Protein AF-A0ABD2YDV2-F1 (afdb_monomer_lite)

Secondary structure (DSSP, 8-state):
--------EEEEEEEEEEEPPTT--HHHHHHHHHHHHHHHHH-TTEEEEEEEEEEEGGGTEEEEEEEEEEEEE-----

Foldseek 3Di:
DDPDDPQDWDWDKDKDKDWDDPPDDPVNVVVVVVVVVVVQVVDPQWDDKDKDWDQDPVVRTIMIIIIITGTDRPPPDD

Radius of gyration: 17.34 Å; chains: 1; bounding box: 50×26×48 Å

InterPro domains:
  IPR011008 Dimeric alpha-beta barrel [SSF54909] (12-58)

Structure (mmCIF, N/CA/C/O backbone):
data_AF-A0ABD2YDV2-F1
#
_entry.id   AF-A0ABD2YDV2-F1
#
loop_
_atom_site.group_PDB
_atom_site.id
_atom_site.type_symbol
_atom_site.label_atom_id
_atom_site.label_alt_id
_atom_site.label_comp_id
_atom_site.label_asym_id
_atom_site.label_entity_id
_atom_site.label_seq_id
_atom_site.pdbx_PDB_ins_code
_atom_site.Cartn_x
_atom_site.Cartn_y
_atom_site.Cartn_z
_atom_site.occupancy
_atom_site.B_iso_or_equiv
_atom_site.auth_seq_id
_atom_site.auth_comp_id
_atom_site.auth_asym_id
_atom_site.auth_atom_id
_atom_site.pdbx_PDB_model_num
ATOM 1 N N . MET A 1 1 ? 35.246 -14.460 -19.307 1.00 40.00 1 MET A N 1
ATOM 2 C CA . MET A 1 1 ? 35.235 -13.446 -18.235 1.00 40.00 1 MET A CA 1
ATOM 3 C C . MET A 1 1 ? 34.223 -12.418 -18.693 1.00 40.00 1 MET A C 1
ATOM 5 O O . MET A 1 1 ? 34.524 -11.641 -19.583 1.00 40.00 1 MET A O 1
ATOM 9 N N . GLU A 1 2 ? 32.974 -12.595 -18.273 1.00 36.16 2 GLU A N 1
ATOM 10 C CA . GLU A 1 2 ? 31.829 -11.838 -18.780 1.00 36.16 2 GLU A CA 1
ATOM 11 C C . GLU A 1 2 ? 31.598 -10.669 -17.820 1.00 36.16 2 GLU A C 1
ATOM 13 O O . GLU A 1 2 ? 31.058 -10.841 -16.729 1.00 36.16 2 GLU A O 1
ATOM 18 N N . GLU A 1 3 ? 32.122 -9.496 -18.175 1.00 38.28 3 GLU A N 1
ATOM 19 C CA . GLU A 1 3 ? 31.762 -8.243 -17.514 1.00 38.28 3 GLU A CA 1
ATOM 20 C C . GLU A 1 3 ? 30.356 -7.862 -17.982 1.00 38.28 3 GLU A C 1
ATOM 22 O O . GLU A 1 3 ? 30.159 -7.328 -19.074 1.00 38.28 3 GLU A O 1
ATOM 27 N N . ALA A 1 4 ? 29.354 -8.203 -17.172 1.00 41.69 4 ALA A N 1
ATOM 28 C CA . ALA A 1 4 ? 27.980 -7.800 -17.413 1.00 41.69 4 ALA A CA 1
ATOM 29 C C . ALA A 1 4 ? 27.857 -6.284 -17.210 1.00 41.69 4 ALA A C 1
ATOM 31 O O . ALA A 1 4 ? 27.980 -5.769 -16.098 1.00 41.69 4 ALA A O 1
ATOM 32 N N . ALA A 1 5 ? 27.626 -5.588 -18.321 1.00 37.84 5 ALA A N 1
ATOM 33 C CA . ALA A 1 5 ? 27.373 -4.162 -18.407 1.00 37.84 5 ALA A CA 1
ATOM 34 C C . ALA A 1 5 ? 26.391 -3.690 -17.322 1.00 37.84 5 ALA A C 1
ATOM 36 O O . ALA A 1 5 ? 25.232 -4.111 -17.276 1.00 37.84 5 ALA A O 1
ATOM 37 N N . SER A 1 6 ? 26.850 -2.775 -16.468 1.00 44.06 6 SER A N 1
ATOM 38 C CA . SER A 1 6 ? 25.986 -2.016 -15.568 1.00 44.06 6 SER A CA 1
ATOM 39 C C . SER A 1 6 ? 25.111 -1.097 -16.424 1.00 44.06 6 SER A C 1
ATOM 41 O O . SER A 1 6 ? 25.519 0.000 -16.803 1.00 44.06 6 SER A O 1
ATOM 43 N N . LYS A 1 7 ? 23.928 -1.584 -16.819 1.00 49.44 7 LYS A N 1
ATOM 44 C CA . LYS A 1 7 ? 22.894 -0.769 -17.463 1.00 49.44 7 LYS A CA 1
ATOM 45 C C . LYS A 1 7 ? 22.558 0.391 -16.524 1.00 49.44 7 LYS A C 1
ATOM 47 O O . LYS A 1 7 ? 22.056 0.167 -15.425 1.00 49.44 7 LYS A O 1
ATOM 52 N N . GLY A 1 8 ? 22.862 1.615 -16.953 1.00 48.69 8 GLY A N 1
ATOM 53 C CA . GLY A 1 8 ? 22.624 2.851 -16.210 1.00 48.69 8 GLY A CA 1
ATOM 54 C C . GLY A 1 8 ? 21.136 3.126 -15.988 1.00 48.69 8 GLY A C 1
ATOM 55 O O . GLY A 1 8 ? 20.526 3.895 -16.722 1.00 48.69 8 GLY A O 1
ATOM 56 N N . GLY A 1 9 ? 20.550 2.493 -14.975 1.00 57.88 9 GLY A N 1
ATOM 57 C CA . GLY A 1 9 ? 19.250 2.853 -14.418 1.00 57.88 9 GLY A CA 1
ATOM 58 C C . GLY A 1 9 ? 19.441 3.621 -13.115 1.00 57.88 9 GLY A C 1
ATOM 59 O O . GLY A 1 9 ? 20.226 3.205 -12.263 1.00 57.88 9 GLY A O 1
ATOM 60 N N . PHE A 1 10 ? 18.724 4.731 -12.941 1.00 63.31 10 PHE A N 1
ATOM 61 C CA . PHE A 1 10 ? 18.657 5.418 -11.651 1.00 63.31 10 PHE A CA 1
ATOM 62 C C . PHE A 1 10 ? 17.491 4.847 -10.839 1.00 63.31 10 PHE A C 1
ATOM 64 O O . PHE A 1 10 ? 16.383 4.681 -11.354 1.00 63.31 10 PHE A O 1
ATOM 71 N N . GLU A 1 11 ? 17.735 4.546 -9.563 1.00 69.94 11 GLU A N 1
ATOM 72 C CA . GLU A 1 11 ? 16.676 4.180 -8.621 1.00 69.94 11 GLU A CA 1
ATOM 73 C C . GLU A 1 11 ? 15.994 5.444 -8.094 1.00 69.94 11 GLU A C 1
ATOM 75 O O . GLU A 1 11 ? 16.589 6.245 -7.371 1.00 69.94 11 GLU A O 1
ATOM 80 N N . VAL A 1 12 ? 14.722 5.614 -8.441 1.00 76.88 12 VAL A N 1
ATOM 81 C CA . VAL A 1 12 ? 13.858 6.671 -7.922 1.00 76.88 12 VAL A CA 1
ATOM 82 C C . VAL A 1 12 ? 13.103 6.132 -6.711 1.00 76.88 12 VAL A C 1
ATOM 84 O O . VAL A 1 12 ? 12.344 5.166 -6.808 1.00 76.88 12 VAL A O 1
ATOM 87 N N . LYS A 1 13 ? 13.295 6.775 -5.556 1.00 78.81 13 LYS A N 1
ATOM 88 C CA . LYS A 1 13 ? 12.519 6.507 -4.339 1.00 78.81 13 LYS A CA 1
ATOM 89 C C . LYS A 1 13 ? 11.263 7.366 -4.350 1.00 78.81 13 LYS A C 1
ATOM 91 O O . LYS A 1 13 ? 11.342 8.571 -4.129 1.00 78.81 13 LYS A O 1
ATOM 96 N N . GLN A 1 14 ? 10.111 6.753 -4.583 1.00 79.94 14 GLN A N 1
ATOM 97 C CA . GLN A 1 14 ? 8.820 7.422 -4.483 1.00 79.94 14 GLN A CA 1
ATOM 98 C C . GLN A 1 14 ? 8.198 7.125 -3.119 1.00 79.94 14 GLN A C 1
ATOM 100 O O . GLN A 1 14 ? 8.072 5.968 -2.724 1.00 79.94 14 GLN A O 1
ATOM 105 N N . VAL A 1 15 ? 7.799 8.173 -2.400 1.00 79.81 15 VAL A N 1
ATOM 106 C CA . VAL A 1 15 ? 7.073 8.066 -1.129 1.00 79.81 15 VAL A CA 1
ATOM 107 C C . VAL A 1 15 ? 5.700 8.693 -1.314 1.00 79.81 15 VAL A C 1
ATOM 109 O O . VAL A 1 15 ? 5.588 9.830 -1.766 1.00 79.81 15 VAL A O 1
ATOM 112 N N . VAL A 1 16 ? 4.658 7.942 -0.978 1.00 80.94 16 VAL A N 1
ATOM 113 C CA . VAL A 1 16 ? 3.260 8.363 -1.044 1.00 80.94 16 VAL A CA 1
ATOM 114 C C . VAL A 1 16 ? 2.687 8.321 0.365 1.00 80.94 16 VAL A C 1
ATOM 116 O O . VAL A 1 16 ? 2.683 7.276 1.014 1.00 80.94 16 VAL A O 1
ATOM 119 N N . VAL A 1 17 ? 2.197 9.468 0.828 1.00 81.50 17 VAL A N 1
ATOM 120 C CA . VAL A 1 17 ? 1.441 9.590 2.076 1.00 81.50 17 VAL A CA 1
ATOM 121 C C . VAL A 1 17 ? -0.014 9.820 1.704 1.00 81.50 17 VAL A C 1
ATOM 123 O O . VAL A 1 17 ? -0.327 10.797 1.026 1.00 81.50 17 VAL A O 1
ATOM 126 N N . ALA A 1 18 ? -0.899 8.933 2.138 1.00 81.75 18 ALA A N 1
ATOM 127 C CA . ALA A 1 18 ? -2.333 9.063 1.942 1.00 81.75 18 ALA A CA 1
ATOM 128 C C . ALA A 1 18 ? -3.028 9.123 3.303 1.00 81.75 18 ALA A C 1
ATOM 130 O O . ALA A 1 18 ? -2.843 8.243 4.143 1.00 81.75 18 ALA A O 1
ATOM 131 N N . LYS A 1 19 ? -3.842 10.159 3.515 1.00 82.88 19 LYS A N 1
ATOM 132 C CA . LYS A 1 19 ? -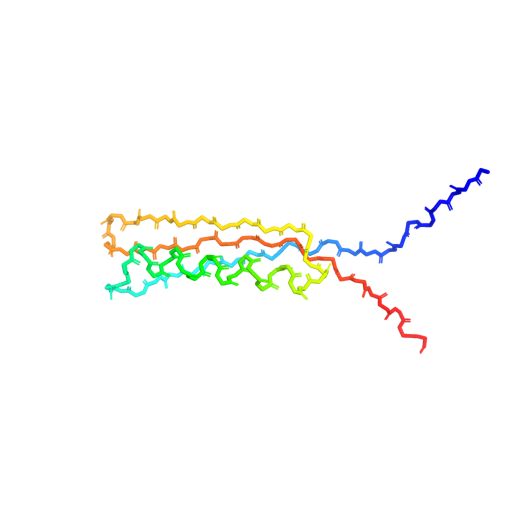4.793 10.215 4.627 1.00 82.88 19 LYS A CA 1
ATOM 133 C C . LYS A 1 19 ? -6.118 9.645 4.130 1.00 82.88 19 LYS A C 1
ATOM 135 O O . LYS A 1 19 ? -6.637 10.119 3.120 1.00 82.88 19 LYS A O 1
ATOM 140 N N . PHE A 1 20 ? -6.640 8.632 4.809 1.00 82.81 20 PHE A N 1
ATOM 141 C CA . PHE A 1 20 ? -7.974 8.115 4.522 1.00 82.81 20 PHE A CA 1
ATOM 142 C C . PHE A 1 20 ? -9.030 9.007 5.179 1.00 82.81 20 PHE A C 1
ATOM 144 O O . PHE A 1 20 ? -8.759 9.655 6.189 1.00 82.81 20 PHE A O 1
ATOM 151 N N . ASN A 1 21 ? -10.214 9.067 4.569 1.00 80.06 21 ASN A N 1
ATOM 152 C CA . ASN A 1 21 ? -11.360 9.759 5.155 1.00 80.06 21 ASN A CA 1
ATOM 153 C C . ASN A 1 21 ? -11.967 8.939 6.301 1.00 80.06 21 ASN A C 1
ATOM 155 O O . ASN A 1 21 ? -11.809 7.715 6.358 1.00 80.06 21 ASN A O 1
ATOM 159 N N . ASP A 1 22 ? -12.723 9.622 7.156 1.00 72.81 22 ASP A N 1
ATOM 160 C CA . ASP A 1 22 ? -13.477 9.009 8.241 1.00 72.81 22 ASP A CA 1
ATOM 161 C C . ASP A 1 22 ? -14.442 7.935 7.707 1.00 72.81 22 ASP A C 1
ATOM 163 O O . ASP A 1 22 ? -15.177 8.148 6.739 1.00 72.81 22 ASP A O 1
ATOM 167 N N . GLY A 1 23 ? -14.426 6.756 8.336 1.00 72.69 23 GLY A N 1
ATOM 168 C CA . GLY A 1 23 ? -15.260 5.609 7.954 1.00 72.69 23 GLY A CA 1
ATOM 169 C C . GLY A 1 23 ? -14.583 4.566 7.058 1.00 72.69 23 GLY A C 1
ATOM 170 O O . GLY A 1 23 ? -15.204 3.550 6.741 1.00 72.69 23 GLY A O 1
ATOM 171 N N . VAL A 1 24 ? -13.314 4.753 6.682 1.00 77.81 24 VAL A N 1
ATOM 172 C CA . VAL A 1 24 ? -12.527 3.684 6.048 1.00 77.81 24 VAL A CA 1
ATOM 173 C C . VAL A 1 24 ? -12.185 2.619 7.092 1.00 77.81 24 VAL A C 1
ATOM 175 O O . VAL A 1 24 ? -11.470 2.879 8.058 1.00 77.81 24 VAL A O 1
ATOM 178 N N . SER A 1 25 ? -12.714 1.412 6.897 1.00 79.75 25 SER A N 1
ATOM 179 C CA . SER A 1 25 ? -12.436 0.255 7.754 1.00 79.75 25 SER A CA 1
ATOM 180 C C . SER A 1 25 ? -11.065 -0.353 7.450 1.00 79.75 25 SER A C 1
ATOM 182 O O . SER A 1 25 ? -10.594 -0.286 6.313 1.00 79.75 25 SER A O 1
ATOM 184 N N . GLU A 1 26 ? -10.461 -1.031 8.428 1.00 79.19 26 GLU 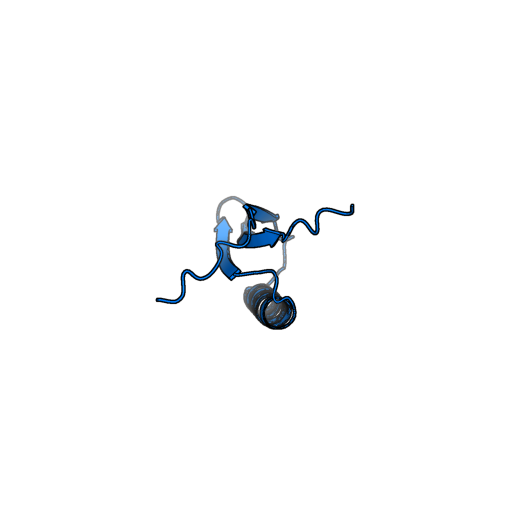A N 1
ATOM 185 C CA . GLU A 1 26 ? -9.177 -1.737 8.255 1.00 79.19 26 GLU A CA 1
ATOM 186 C C . GLU A 1 26 ? -9.195 -2.715 7.073 1.00 79.19 26 GLU A C 1
ATOM 188 O O . GLU A 1 26 ? -8.241 -2.771 6.299 1.00 79.19 26 GLU A O 1
ATOM 193 N N . GLU A 1 27 ? -10.319 -3.403 6.859 1.00 84.12 27 GLU A N 1
ATOM 194 C CA . GLU A 1 27 ? -10.493 -4.340 5.745 1.00 84.12 27 GLU A CA 1
ATOM 195 C C . GLU A 1 27 ? -10.339 -3.663 4.371 1.00 84.12 27 GLU A C 1
ATOM 197 O O . GLU A 1 27 ? -9.715 -4.219 3.465 1.00 84.12 27 GLU A O 1
ATOM 202 N N . GLN A 1 28 ? -10.835 -2.429 4.214 1.00 83.56 28 GLN A N 1
ATOM 203 C CA . GLN A 1 28 ? -10.682 -1.674 2.966 1.00 83.56 28 GLN A CA 1
ATOM 204 C C . GLN A 1 28 ? -9.217 -1.283 2.734 1.00 83.56 28 GLN A C 1
ATOM 206 O O . GLN A 1 28 ? -8.727 -1.339 1.607 1.00 83.56 28 GLN A O 1
ATOM 211 N N . ILE A 1 29 ? -8.488 -0.939 3.797 1.00 82.12 29 ILE A N 1
ATOM 212 C CA . ILE A 1 29 ? -7.059 -0.598 3.726 1.00 82.12 29 ILE A CA 1
ATOM 213 C C . ILE A 1 29 ? -6.237 -1.832 3.343 1.00 82.12 29 ILE A C 1
ATOM 215 O O . ILE A 1 29 ? -5.344 -1.752 2.492 1.00 82.12 29 ILE A O 1
ATOM 219 N N . GLU A 1 30 ? -6.561 -2.994 3.912 1.00 82.88 30 GLU A N 1
ATOM 220 C CA . GLU A 1 30 ? -5.955 -4.265 3.519 1.00 82.88 30 GLU A CA 1
ATOM 221 C C . GLU A 1 30 ? -6.238 -4.610 2.054 1.00 82.88 30 GLU A C 1
ATOM 223 O O . GLU A 1 30 ? -5.330 -5.035 1.333 1.00 82.88 30 GLU A O 1
ATOM 228 N N . GLN A 1 31 ? -7.471 -4.405 1.581 1.00 85.81 31 GLN A N 1
ATOM 229 C CA . GLN A 1 31 ? -7.822 -4.621 0.176 1.00 85.81 31 GLN A CA 1
ATOM 230 C C . GLN A 1 31 ? -7.036 -3.697 -0.756 1.00 85.81 31 GLN A C 1
ATOM 232 O O . GLN A 1 31 ? -6.461 -4.174 -1.735 1.00 85.81 31 GLN A O 1
ATOM 237 N N . ILE A 1 32 ? -6.932 -2.405 -0.433 1.00 83.12 32 ILE A N 1
ATOM 238 C CA . ILE A 1 32 ? -6.132 -1.441 -1.204 1.00 83.12 32 ILE A CA 1
ATOM 239 C C . ILE A 1 32 ? -4.666 -1.884 -1.250 1.00 83.12 32 ILE A C 1
ATOM 241 O O . ILE A 1 32 ? -4.054 -1.898 -2.318 1.00 83.12 32 ILE A O 1
ATOM 245 N N . THR A 1 33 ? -4.114 -2.327 -0.119 1.00 81.38 33 THR A N 1
ATOM 246 C CA . THR A 1 33 ? -2.727 -2.810 -0.037 1.00 81.38 33 THR A CA 1
ATOM 247 C C . THR A 1 33 ? -2.503 -4.046 -0.914 1.00 81.38 33 THR A C 1
ATOM 249 O O . THR A 1 33 ? -1.501 -4.121 -1.627 1.00 81.38 33 THR A O 1
ATOM 252 N N . LYS A 1 34 ? -3.450 -4.995 -0.929 1.00 84.50 34 LYS A N 1
ATOM 253 C CA . LYS A 1 34 ? -3.404 -6.191 -1.792 1.00 84.50 34 LYS A CA 1
ATOM 254 C C . LYS A 1 34 ? -3.481 -5.837 -3.277 1.00 84.50 34 LYS A C 1
ATOM 256 O O . LYS A 1 34 ? -2.727 -6.393 -4.073 1.00 84.50 34 LYS A O 1
ATOM 261 N N . VAL A 1 35 ? -4.350 -4.899 -3.653 1.00 83.38 35 VAL A N 1
ATOM 262 C CA . VAL A 1 35 ? -4.454 -4.419 -5.040 1.00 83.38 35 VAL A CA 1
ATOM 263 C C . VAL A 1 35 ? -3.150 -3.748 -5.476 1.00 83.38 35 VAL A C 1
ATOM 265 O O . VAL A 1 35 ? -2.657 -4.042 -6.564 1.00 83.38 35 VAL A O 1
ATOM 268 N N . PHE A 1 36 ? -2.541 -2.927 -4.616 1.00 79.75 36 PHE A N 1
ATOM 269 C CA . PHE A 1 36 ? -1.230 -2.330 -4.883 1.00 79.75 36 PHE A CA 1
ATOM 270 C C . PHE A 1 36 ? -0.131 -3.387 -5.043 1.00 79.75 36 PHE A C 1
ATOM 272 O O . PHE A 1 36 ? 0.615 -3.328 -6.016 1.00 79.75 36 PHE A O 1
ATOM 279 N N . ALA A 1 37 ? -0.066 -4.386 -4.155 1.00 79.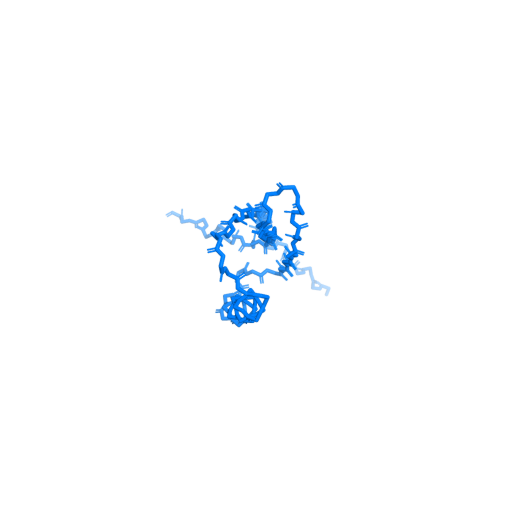38 37 ALA A N 1
ATOM 280 C CA . ALA A 1 37 ? 0.861 -5.519 -4.271 1.00 79.38 37 ALA A CA 1
ATOM 281 C C . ALA A 1 37 ? 0.724 -6.247 -5.618 1.00 79.38 37 ALA A C 1
ATOM 283 O O . ALA A 1 37 ? 1.723 -6.591 -6.248 1.00 79.38 37 ALA A O 1
ATOM 284 N N . ASN A 1 38 ? -0.508 -6.431 -6.093 1.00 83.12 38 ASN A N 1
ATOM 285 C CA . ASN A 1 38 ? -0.754 -7.044 -7.391 1.00 83.12 38 ASN A CA 1
ATOM 286 C C . ASN A 1 38 ? -0.336 -6.138 -8.562 1.00 83.12 38 ASN A C 1
ATOM 288 O O . ASN A 1 38 ? 0.248 -6.618 -9.528 1.00 83.12 38 ASN A O 1
ATOM 292 N N . LEU A 1 39 ? -0.581 -4.828 -8.465 1.00 80.06 39 LEU A N 1
ATOM 293 C CA . LEU A 1 39 ? -0.167 -3.853 -9.479 1.00 80.06 39 LEU A CA 1
ATOM 294 C C . LEU A 1 39 ? 1.359 -3.830 -9.651 1.00 80.06 39 LEU A C 1
ATOM 296 O O . LEU A 1 39 ? 1.860 -3.695 -10.761 1.00 80.06 39 LEU A O 1
ATOM 300 N N . LEU A 1 40 ? 2.098 -4.028 -8.563 1.00 74.62 40 LEU A N 1
ATOM 301 C CA . LEU A 1 40 ? 3.559 -4.089 -8.573 1.00 74.62 40 LEU A CA 1
ATOM 302 C C . LEU A 1 40 ? 4.092 -5.316 -9.307 1.00 74.62 40 LEU A C 1
ATOM 304 O O . LEU A 1 40 ? 5.056 -5.194 -10.052 1.00 74.62 40 LEU A O 1
ATOM 308 N N . ASN A 1 41 ? 3.434 -6.469 -9.168 1.00 77.88 41 ASN A N 1
ATOM 309 C CA . ASN A 1 41 ? 3.790 -7.665 -9.939 1.00 77.88 41 ASN A CA 1
ATOM 310 C C . ASN A 1 41 ? 3.604 -7.466 -11.452 1.00 77.88 41 ASN A C 1
ATOM 312 O O . ASN A 1 41 ? 4.261 -8.136 -12.244 1.00 77.88 41 ASN A O 1
ATOM 316 N N . LEU A 1 42 ? 2.712 -6.558 -11.855 1.00 81.50 42 LEU A N 1
ATOM 317 C CA . LEU A 1 42 ? 2.451 -6.239 -13.259 1.00 81.50 42 LEU A CA 1
ATOM 318 C C . LEU A 1 42 ? 3.411 -5.178 -13.818 1.00 81.50 42 LEU A C 1
ATOM 320 O O . LEU A 1 42 ? 3.525 -5.058 -15.037 1.00 81.50 42 LEU A O 1
ATOM 324 N N . ILE A 1 43 ? 4.093 -4.410 -12.960 1.00 76.88 43 ILE A N 1
ATOM 325 C CA . ILE A 1 43 ? 4.988 -3.321 -13.366 1.00 76.88 43 ILE A CA 1
ATOM 326 C C . ILE A 1 43 ? 6.446 -3.734 -13.094 1.00 76.88 43 ILE A C 1
ATOM 328 O O . ILE A 1 43 ? 6.949 -3.527 -11.988 1.00 76.88 43 ILE A O 1
ATOM 332 N N . PRO A 1 44 ? 7.176 -4.251 -14.101 1.00 70.75 44 PRO A N 1
ATOM 333 C CA . PRO A 1 44 ? 8.547 -4.745 -13.927 1.00 70.75 44 PRO A CA 1
ATOM 334 C C . PRO A 1 44 ? 9.556 -3.649 -13.545 1.00 70.75 44 PRO A C 1
ATOM 336 O O . PRO A 1 44 ? 10.647 -3.947 -13.066 1.00 70.75 44 PRO A O 1
ATOM 339 N N . SER A 1 45 ? 9.197 -2.376 -13.730 1.00 72.38 45 SER A N 1
ATOM 340 C CA . SER A 1 45 ? 10.014 -1.223 -13.345 1.00 72.38 45 SER A CA 1
ATOM 341 C C . SER A 1 45 ? 10.067 -0.993 -11.831 1.00 72.38 45 SER A C 1
ATOM 343 O O . SER A 1 45 ? 10.914 -0.231 -11.367 1.00 72.38 45 SER A O 1
ATOM 345 N N . ILE A 1 46 ? 9.187 -1.613 -11.036 1.00 73.94 46 ILE A N 1
ATOM 346 C CA . ILE A 1 46 ? 9.161 -1.416 -9.583 1.00 73.94 46 ILE A CA 1
ATOM 347 C C . ILE A 1 46 ? 9.910 -2.561 -8.900 1.00 73.94 46 ILE A C 1
ATOM 349 O O . ILE A 1 46 ? 9.474 -3.706 -8.912 1.00 73.94 46 ILE A O 1
ATOM 353 N N . LYS A 1 47 ? 11.054 -2.248 -8.282 1.00 73.75 47 LYS A N 1
ATOM 354 C CA . LYS A 1 47 ? 11.927 -3.247 -7.639 1.00 73.75 47 LYS A CA 1
ATOM 355 C C . LYS A 1 47 ? 11.519 -3.595 -6.217 1.00 73.75 47 LYS A C 1
ATOM 357 O O . LYS A 1 47 ? 11.738 -4.715 -5.769 1.00 73.75 47 LYS A O 1
ATOM 362 N N . ALA A 1 48 ? 11.005 -2.621 -5.477 1.00 73.56 48 ALA A N 1
ATOM 363 C CA . ALA A 1 48 ? 10.632 -2.822 -4.089 1.00 73.56 48 ALA A CA 1
ATOM 364 C C . ALA A 1 48 ? 9.452 -1.938 -3.728 1.00 73.56 48 ALA A C 1
ATOM 366 O O . ALA A 1 48 ? 9.403 -0.768 -4.100 1.00 73.56 48 ALA A O 1
ATOM 367 N N . PHE A 1 49 ? 8.544 -2.496 -2.944 1.00 80.44 49 PHE A N 1
ATOM 368 C CA . PHE A 1 49 ? 7.428 -1.780 -2.363 1.00 80.44 49 PHE A CA 1
ATOM 369 C C . PHE A 1 49 ? 7.287 -2.157 -0.909 1.00 80.44 49 PHE A C 1
ATOM 371 O O . PHE A 1 49 ? 7.415 -3.327 -0.542 1.00 80.44 49 PHE A O 1
ATOM 378 N N . ARG A 1 50 ? 6.955 -1.175 -0.086 1.00 80.75 50 ARG A N 1
ATOM 379 C CA . ARG A 1 50 ? 6.435 -1.444 1.243 1.00 80.75 50 ARG A CA 1
ATOM 380 C C . ARG A 1 50 ? 5.388 -0.400 1.560 1.00 80.75 50 ARG A C 1
ATOM 382 O O . ARG A 1 50 ? 5.596 0.785 1.317 1.00 80.75 50 ARG A O 1
ATOM 389 N N . CYS A 1 51 ? 4.288 -0.846 2.137 1.00 78.44 51 CYS A N 1
ATOM 390 C CA . CYS A 1 51 ? 3.273 0.050 2.644 1.00 78.44 51 CYS A CA 1
ATOM 391 C C . CYS A 1 51 ? 2.975 -0.260 4.103 1.00 78.44 51 CYS A C 1
ATOM 393 O O . CYS A 1 51 ? 2.997 -1.419 4.516 1.00 78.44 51 CYS A O 1
ATOM 395 N N . PHE A 1 52 ? 2.728 0.793 4.870 1.00 79.56 52 PHE A N 1
ATOM 396 C CA . PHE A 1 52 ? 2.359 0.729 6.271 1.00 79.56 52 PHE A CA 1
ATOM 397 C C . PHE A 1 52 ? 1.079 1.522 6.482 1.00 79.56 52 PHE A C 1
ATOM 399 O O . PHE A 1 52 ? 0.997 2.683 6.080 1.00 79.56 52 PHE A O 1
ATOM 406 N N . ALA A 1 53 ? 0.106 0.904 7.141 1.00 79.94 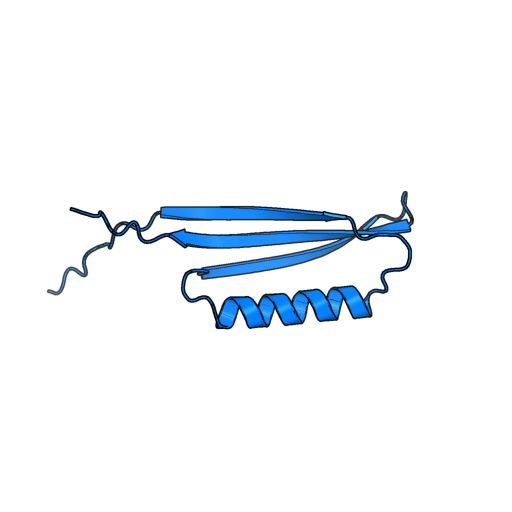53 ALA A N 1
ATOM 407 C CA . ALA A 1 53 ? -1.043 1.603 7.686 1.00 79.94 53 ALA A CA 1
ATOM 408 C C . ALA A 1 53 ? -0.732 2.020 9.129 1.00 79.94 53 ALA A C 1
ATOM 410 O O . ALA A 1 53 ? -0.231 1.225 9.923 1.00 79.94 53 ALA A O 1
ATOM 411 N N . LEU A 1 54 ? -1.009 3.276 9.458 1.00 80.44 54 LEU A N 1
ATOM 412 C CA . LEU A 1 54 ? -0.870 3.856 10.786 1.00 80.44 54 LEU A CA 1
ATOM 413 C C . LEU A 1 54 ? -2.237 4.373 11.223 1.00 80.44 54 LEU A C 1
ATOM 415 O O . LEU A 1 54 ? -2.877 5.137 10.499 1.00 80.44 54 LEU A O 1
ATOM 419 N N . PHE A 1 55 ? -2.673 3.976 12.414 1.00 79.50 55 PHE A N 1
ATOM 420 C CA . PHE A 1 55 ? -3.866 4.534 13.038 1.00 79.50 55 PHE A CA 1
ATOM 421 C C . PHE A 1 55 ? -3.481 5.764 13.862 1.00 79.50 55 PHE A C 1
ATOM 423 O O . PHE A 1 55 ? -2.667 5.669 14.783 1.00 79.50 55 PHE A O 1
ATOM 430 N N . ILE A 1 56 ? -4.053 6.922 13.531 1.00 78.44 56 ILE A N 1
ATOM 431 C CA . ILE A 1 56 ? -3.825 8.166 14.269 1.00 78.44 56 ILE A CA 1
ATOM 432 C C . ILE A 1 56 ? -5.011 8.381 15.208 1.00 78.44 56 ILE A C 1
ATOM 434 O O . ILE A 1 56 ? -6.041 8.922 14.809 1.00 78.44 56 ILE A O 1
ATOM 438 N N . ALA A 1 57 ? -4.843 7.974 16.469 1.00 73.50 57 ALA A N 1
ATOM 439 C CA . ALA A 1 57 ? -5.895 8.035 17.488 1.00 73.50 57 ALA A CA 1
ATOM 440 C C . ALA A 1 57 ? -6.443 9.456 17.720 1.00 73.50 57 ALA A C 1
ATOM 442 O O . ALA A 1 57 ? -7.638 9.619 17.932 1.00 73.50 57 ALA A O 1
ATOM 443 N N . ASP A 1 58 ? -5.587 10.477 17.619 1.00 75.75 58 ASP A N 1
ATOM 444 C CA . ASP A 1 58 ? -5.950 11.888 17.822 1.00 75.75 58 ASP A CA 1
ATOM 445 C C . ASP A 1 58 ? -6.970 12.408 16.791 1.00 75.75 58 ASP A C 1
ATOM 447 O O . ASP A 1 58 ? -7.801 13.255 17.092 1.00 75.75 58 ASP A O 1
ATOM 451 N N . ASN A 1 59 ? -6.940 11.859 15.574 1.00 67.50 59 ASN A N 1
ATOM 452 C CA . ASN A 1 59 ? -7.804 12.271 14.469 1.00 67.50 59 ASN A CA 1
ATOM 453 C C . ASN A 1 59 ? -8.799 11.174 14.050 1.00 67.50 59 ASN A C 1
ATOM 455 O O . ASN A 1 59 ? -9.448 11.350 13.024 1.00 67.50 59 ASN A O 1
ATOM 459 N N . LEU A 1 60 ? -8.887 10.052 14.787 1.00 68.75 60 LEU A N 1
ATOM 460 C CA . LEU A 1 60 ? -9.737 8.881 14.483 1.00 68.75 60 LEU A CA 1
ATOM 461 C C . LEU A 1 60 ? -9.628 8.371 13.032 1.00 68.75 60 LEU A C 1
ATOM 463 O O . LEU A 1 60 ? -10.537 7.734 12.508 1.00 68.75 60 LEU A O 1
ATOM 467 N N . ASN A 1 61 ? -8.492 8.629 12.387 1.00 75.25 61 ASN A N 1
ATOM 468 C CA . ASN A 1 61 ? -8.295 8.403 10.964 1.00 75.25 61 ASN A CA 1
ATOM 469 C C . ASN A 1 61 ? -7.093 7.492 10.718 1.00 75.25 61 ASN A C 1
ATOM 471 O O . ASN A 1 61 ? -6.090 7.524 11.442 1.00 75.25 61 ASN A O 1
ATOM 475 N N . TYR A 1 62 ? -7.181 6.706 9.650 1.00 77.06 62 TYR A N 1
ATOM 476 C CA . TYR A 1 62 ? -6.063 5.912 9.163 1.00 77.06 62 TYR A CA 1
ATOM 477 C C . TYR A 1 62 ? -5.220 6.728 8.179 1.00 77.06 62 TYR A C 1
ATOM 479 O O . TYR A 1 62 ? -5.737 7.449 7.324 1.00 77.06 62 TYR A O 1
ATOM 487 N N . CYS A 1 63 ? -3.906 6.566 8.260 1.00 77.44 63 CYS A N 1
ATOM 488 C CA . CYS A 1 63 ? -2.955 7.069 7.278 1.00 77.44 63 CYS A CA 1
ATOM 489 C C . CYS A 1 63 ? -2.174 5.893 6.691 1.00 77.44 63 CYS A C 1
ATOM 491 O O . CYS A 1 63 ? -1.675 5.053 7.434 1.00 77.44 63 CYS A O 1
ATOM 493 N N . ALA A 1 64 ? -2.029 5.842 5.370 1.00 79.38 64 ALA A N 1
ATOM 494 C CA . ALA A 1 64 ? -1.088 4.944 4.710 1.00 79.38 64 ALA A CA 1
ATOM 495 C C . ALA A 1 64 ? 0.170 5.709 4.307 1.00 79.38 64 ALA A C 1
ATOM 497 O O . ALA A 1 64 ? 0.107 6.764 3.674 1.00 79.38 64 ALA A O 1
ATOM 498 N N . LEU A 1 65 ? 1.321 5.136 4.636 1.00 78.88 65 LEU A N 1
ATOM 499 C CA . LEU A 1 65 ? 2.610 5.522 4.089 1.00 78.88 65 LEU A CA 1
ATOM 500 C C . LEU A 1 65 ? 3.098 4.378 3.207 1.00 78.88 65 LEU A C 1
ATOM 502 O O . LEU A 1 65 ? 3.488 3.325 3.715 1.00 78.88 65 LEU A O 1
ATOM 506 N N . CYS A 1 66 ? 3.099 4.587 1.896 1.00 77.62 66 CYS A N 1
ATOM 507 C CA . CYS A 1 66 ? 3.667 3.636 0.953 1.00 77.62 66 CYS A CA 1
ATOM 508 C C . CYS A 1 66 ? 4.969 4.187 0.361 1.00 77.62 66 CYS A C 1
ATOM 510 O O . CYS A 1 66 ? 5.043 5.352 -0.027 1.00 77.62 66 CYS A O 1
ATOM 512 N N . TYR A 1 67 ? 5.995 3.348 0.255 1.00 76.69 67 TYR A N 1
ATOM 513 C CA . TYR A 1 67 ? 7.222 3.660 -0.468 1.00 76.69 67 TYR A CA 1
ATOM 514 C C . TYR A 1 67 ? 7.471 2.641 -1.581 1.00 76.69 67 TYR A C 1
ATOM 516 O O . TYR A 1 67 ? 7.283 1.437 -1.392 1.00 76.69 67 TYR A O 1
ATOM 524 N N . CYS A 1 68 ? 7.937 3.131 -2.728 1.00 74.81 68 CYS A N 1
ATOM 525 C CA . CYS A 1 68 ? 8.292 2.340 -3.901 1.00 74.81 68 CYS A CA 1
ATOM 526 C C . CYS A 1 68 ? 9.698 2.724 -4.380 1.00 74.81 68 CYS A C 1
ATOM 528 O O . CYS A 1 68 ? 9.998 3.910 -4.513 1.00 74.81 68 CYS A O 1
ATOM 530 N N . ASN A 1 69 ? 10.532 1.738 -4.709 1.00 70.88 69 ASN A N 1
ATOM 531 C CA . ASN A 1 69 ? 11.743 1.945 -5.502 1.00 70.88 69 ASN A CA 1
ATOM 532 C C . ASN A 1 69 ? 11.427 1.615 -6.958 1.00 70.88 69 ASN A C 1
ATOM 534 O O . ASN A 1 69 ? 11.177 0.452 -7.288 1.00 70.88 69 ASN A O 1
ATOM 538 N N . VAL A 1 70 ? 11.449 2.628 -7.814 1.00 69.31 70 VAL A N 1
ATOM 539 C CA . VAL A 1 70 ? 11.228 2.492 -9.253 1.00 69.31 70 VAL A CA 1
ATOM 540 C C . VAL A 1 70 ? 12.572 2.618 -9.957 1.00 69.31 70 VAL A C 1
ATOM 542 O O . VAL A 1 70 ? 13.308 3.572 -9.723 1.00 69.31 70 VAL A O 1
ATOM 545 N N . VAL A 1 71 ? 12.907 1.658 -10.812 1.00 62.81 71 VAL A N 1
ATOM 546 C CA . VAL A 1 71 ? 14.030 1.779 -11.741 1.00 62.81 71 VAL A CA 1
ATOM 547 C C . VAL A 1 71 ? 13.481 2.342 -13.038 1.00 62.81 71 VAL A C 1
ATOM 549 O O . VAL A 1 71 ? 12.746 1.664 -13.755 1.00 62.81 71 VAL A O 1
ATOM 552 N N . SER A 1 72 ? 13.853 3.580 -13.338 1.00 57.69 72 SER A N 1
ATOM 553 C CA . SER A 1 72 ? 13.642 4.141 -14.666 1.00 57.69 72 SER A CA 1
ATOM 554 C C . SER A 1 72 ? 14.879 3.827 -15.503 1.00 57.69 72 SER A C 1
ATOM 556 O O . SER A 1 72 ? 15.944 4.407 -15.283 1.00 57.69 72 SER A O 1
ATOM 558 N N . GLU A 1 73 ? 14.761 2.890 -16.447 1.00 52.91 73 GLU A N 1
ATOM 559 C CA . GLU A 1 73 ? 15.709 2.813 -17.562 1.00 52.91 73 GLU A CA 1
ATOM 560 C C . GLU A 1 73 ? 15.491 4.073 -18.407 1.00 52.91 73 GLU A C 1
ATOM 562 O O . GLU A 1 73 ? 14.434 4.256 -19.011 1.00 52.91 73 GLU A O 1
ATOM 567 N N . ILE A 1 74 ? 16.470 4.981 -18.417 1.00 50.66 74 ILE A N 1
ATOM 568 C CA . ILE A 1 74 ? 16.491 6.049 -19.412 1.00 50.66 74 ILE A CA 1
ATOM 569 C C . ILE A 1 74 ? 16.881 5.359 -20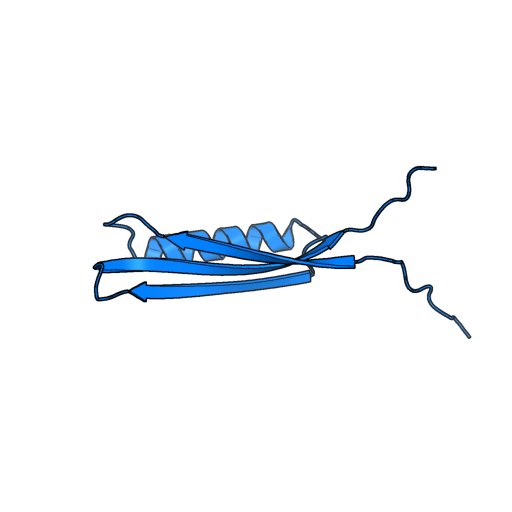.718 1.00 50.66 74 ILE A C 1
ATOM 571 O O . ILE A 1 74 ? 18.060 5.098 -20.955 1.00 50.66 74 ILE A O 1
ATOM 575 N N . THR A 1 75 ? 15.914 5.025 -21.572 1.00 47.34 75 THR A N 1
ATOM 576 C CA . THR A 1 75 ? 16.223 4.863 -22.995 1.00 47.34 75 THR A CA 1
ATOM 577 C C . THR A 1 75 ? 16.674 6.231 -23.474 1.00 47.34 75 THR A C 1
ATOM 579 O O . THR A 1 75 ? 15.849 7.114 -23.703 1.00 47.34 75 THR A O 1
ATOM 582 N N . SER A 1 76 ? 17.994 6.423 -23.525 1.00 38.53 76 SER A N 1
ATOM 583 C CA . SER A 1 76 ? 18.624 7.515 -24.252 1.00 38.53 76 SER A CA 1
ATOM 584 C C . SER A 1 76 ? 18.095 7.432 -25.678 1.00 38.53 76 SER A C 1
ATOM 586 O O . SER A 1 76 ? 18.498 6.553 -26.434 1.00 38.53 76 SER A O 1
ATOM 588 N N . ALA A 1 77 ? 17.105 8.264 -25.990 1.00 42.31 77 ALA A N 1
ATOM 589 C CA . ALA A 1 77 ? 16.677 8.484 -27.355 1.00 42.31 77 ALA A CA 1
ATOM 590 C C . ALA A 1 77 ? 17.828 9.224 -28.038 1.00 42.31 77 ALA A C 1
ATOM 592 O O . ALA A 1 77 ? 18.182 10.328 -27.617 1.00 42.31 77 ALA A O 1
ATOM 593 N N . GLU A 1 78 ? 18.465 8.531 -28.979 1.00 37.38 78 GLU A N 1
ATOM 594 C CA . GLU A 1 78 ? 19.424 9.093 -29.933 1.00 37.38 78 GLU A CA 1
ATOM 595 C C . GLU A 1 78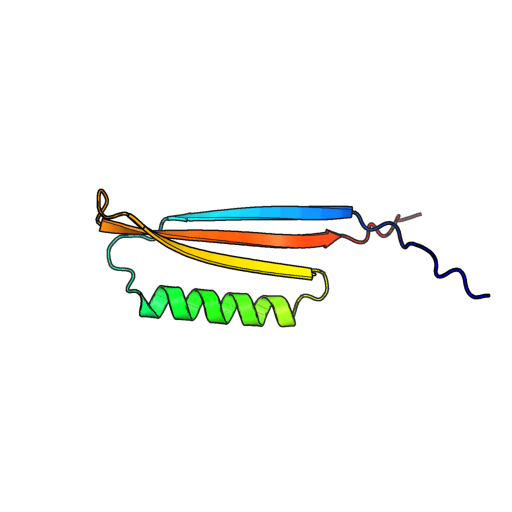 ? 18.806 10.243 -30.741 1.00 37.38 78 GLU A C 1
ATOM 597 O O . GLU A 1 78 ? 17.591 10.174 -31.049 1.00 37.38 78 GLU A O 1
#

Sequence (78 aa):
MEEAASKGGFEVKQVVVAKFNDGVSEEQIEQITKVFANLLNLIPSIKAFRCFALFIADNLNYCALCYCNVVSEITSAE

Organism: NCBI:txid153742

pLDDT: mean 70.94, std 14.23, range [36.16, 85.81]